Protein AF-A0A1B6FNC4-F1 (afdb_monomer)

Nearest PDB structures (foldseek):
  7z8v-assembly1_F  TM=6.342E-01  e=6.205E-02  Homo sapiens
  7b5r-assembly1_T  TM=6.428E-01  e=3.356E-01  Homo sapiens
  8bya-assembly1_E  TM=5.234E-01  e=3.557E-01  Homo sapiens
  6vcd-assembly1_B  TM=5.796E-01  e=6.747E-01  Homo sapiens
  6jkq-assembly1_A  TM=2.172E-01  e=4.881E+00  Trypanosoma cruzi

Foldseek 3Di:
DQEAAAADADDLVVVLVCLQPVQNHAYYAAHAHNQDAPVSLVVSCVRHLSQNHAEDHYQADQHHEVVSVVSNVVRHNNHQEDENNVRYNNYDPVNVVVVVVVCVVVVPNYHHYHPPPDD

Secondary structure (DSSP, 8-state):
--EEEE-S---HHHHHHHHHH-TT--EEEE-TTS---HHHHHHHHHH---TT--EEEES-EEEEEHHHHHHHHHH-TT--EEE-GGGEEES-HHHHHHHHHHHHHTT---B---TT---

Solvent-accessible surface area (backbone atoms only — not comparable to full-atom values): 6294 Å² total; per-residue (Å²): 103,45,67,48,79,41,78,54,81,51,60,51,67,59,52,48,47,50,58,36,66,40,67,59,27,26,36,40,38,38,24,66,55,40,81,63,32,45,69,53,51,52,59,26,39,77,72,27,45,37,60,46,22,31,36,44,36,40,61,27,27,74,52,32,26,60,71,52,54,53,51,43,67,73,45,18,79,43,49,38,33,51,29,31,58,91,41,17,61,39,42,54,72,68,60,53,51,55,47,52,49,50,34,62,76,66,68,49,77,58,46,54,65,57,88,81,66,83,126

Mean predicted aligned error: 3.48 Å

InterPro domains:
  IPR032675 Leucine-rich repeat domain superfamily [G3DSA:3.80.10.10] (1-117)

Sequence (119 aa):
LERLVCASDCSLNDLEFLMTHCKNIRFIQLGSSTGINNATMNRVLAQNPMKKLEELRILYSADIGMQTVHLMMNQCERLATLSELESWGGIRLDELNDFREYIRENNIKLDITPTLSLN

Radius of gyration: 13.46 Å; Cα contacts (8 Å, |Δi|>4): 208; chains: 1; bounding box: 38×38×30 Å

pLDDT: mean 93.32, std 9.62, range [33.94, 98.5]

Organism: NCBI:txid1464854

Structure (mmCIF, N/CA/C/O backbone):
data_AF-A0A1B6FNC4-F1
#
_entry.id   AF-A0A1B6FNC4-F1
#
loop_
_atom_site.group_PDB
_atom_site.id
_atom_site.type_symbol
_atom_site.label_atom_id
_atom_site.label_alt_id
_atom_site.label_comp_id
_atom_site.label_asym_id
_atom_site.label_entity_id
_atom_site.label_seq_id
_atom_site.pdbx_PDB_ins_code
_atom_site.Cartn_x
_atom_site.Cartn_y
_atom_site.Cartn_z
_atom_site.occupancy
_atom_site.B_iso_or_equiv
_atom_site.auth_seq_id
_atom_site.auth_comp_id
_atom_site.auth_asym_id
_atom_site.auth_atom_id
_atom_site.pdbx_PDB_model_num
ATOM 1 N N . LEU A 1 1 ? 8.577 -4.170 14.682 1.00 77.31 1 LEU A N 1
ATOM 2 C CA . LEU A 1 1 ? 8.647 -3.073 13.698 1.00 77.31 1 LEU A CA 1
ATOM 3 C C . LEU A 1 1 ? 7.229 -2.597 13.406 1.00 77.31 1 LEU A C 1
ATOM 5 O O . LEU A 1 1 ? 6.424 -3.424 12.994 1.00 77.31 1 LEU A O 1
ATOM 9 N N . GLU A 1 2 ? 6.914 -1.326 13.675 1.00 95.50 2 GLU A N 1
ATOM 10 C CA . GLU A 1 2 ? 5.612 -0.721 13.319 1.00 95.50 2 GLU A CA 1
ATOM 11 C C . GLU A 1 2 ? 5.692 0.170 12.073 1.00 95.50 2 GLU A C 1
ATOM 13 O O . GLU A 1 2 ? 4.691 0.385 11.398 1.00 95.50 2 GLU A O 1
ATOM 18 N N . ARG A 1 3 ? 6.881 0.679 11.744 1.00 97.44 3 ARG A N 1
ATOM 19 C CA . ARG A 1 3 ? 7.105 1.588 10.621 1.00 97.44 3 ARG A CA 1
ATOM 20 C C . ARG A 1 3 ? 8.272 1.087 9.782 1.00 97.44 3 ARG A C 1
ATOM 22 O O . ARG A 1 3 ? 9.330 0.800 10.333 1.00 97.44 3 ARG A O 1
ATOM 29 N N . LEU A 1 4 ? 8.067 0.998 8.474 1.00 95.62 4 LEU A N 1
ATOM 30 C CA . LEU A 1 4 ? 9.080 0.665 7.481 1.00 95.62 4 LEU A CA 1
ATOM 31 C C . LEU A 1 4 ? 9.211 1.838 6.517 1.00 95.62 4 LEU A C 1
ATOM 33 O O . LEU A 1 4 ? 8.232 2.239 5.895 1.00 95.62 4 LEU A O 1
ATOM 37 N N . VAL A 1 5 ? 10.416 2.386 6.410 1.00 94.75 5 VAL A N 1
ATOM 38 C CA . VAL A 1 5 ? 10.734 3.454 5.462 1.00 94.75 5 VAL A CA 1
ATOM 39 C C . VAL A 1 5 ? 11.935 3.005 4.650 1.00 94.75 5 VAL A C 1
ATOM 41 O O . VAL A 1 5 ? 12.971 2.662 5.215 1.00 94.75 5 VAL A O 1
ATOM 44 N N . CYS A 1 6 ? 11.786 3.003 3.333 1.00 91.50 6 CYS A N 1
ATOM 45 C CA . CYS A 1 6 ? 12.826 2.640 2.387 1.00 91.50 6 CYS A CA 1
ATOM 46 C C . CYS A 1 6 ? 12.846 3.690 1.273 1.00 91.50 6 CYS A C 1
ATOM 48 O O . CYS A 1 6 ? 12.026 3.644 0.363 1.00 91.50 6 CYS A O 1
ATOM 50 N N . ALA A 1 7 ? 13.729 4.685 1.392 1.00 82.44 7 ALA A N 1
ATOM 51 C CA . ALA A 1 7 ? 13.777 5.841 0.488 1.00 82.44 7 ALA A CA 1
ATOM 52 C C . ALA A 1 7 ? 14.778 5.692 -0.674 1.00 82.44 7 ALA A C 1
ATOM 54 O O . ALA A 1 7 ? 14.765 6.506 -1.592 1.00 82.44 7 ALA A O 1
ATOM 55 N N . SER A 1 8 ? 15.645 4.680 -0.632 1.00 80.56 8 SER A N 1
ATOM 56 C CA . SER A 1 8 ? 16.713 4.428 -1.606 1.00 80.56 8 SER A CA 1
ATOM 57 C C . SER A 1 8 ? 16.615 3.013 -2.171 1.00 80.56 8 SER A C 1
ATOM 59 O O . SER A 1 8 ? 15.765 2.231 -1.742 1.00 80.56 8 SER A O 1
ATOM 61 N N . ASP A 1 9 ? 17.528 2.670 -3.080 1.00 78.25 9 ASP A N 1
ATOM 62 C CA . ASP A 1 9 ? 17.706 1.299 -3.554 1.00 78.25 9 ASP A CA 1
ATOM 63 C C . ASP A 1 9 ? 17.833 0.339 -2.366 1.00 78.25 9 ASP A C 1
ATOM 65 O O . ASP A 1 9 ? 18.609 0.555 -1.428 1.00 78.25 9 ASP A O 1
ATOM 69 N N . CYS A 1 10 ? 17.031 -0.718 -2.402 1.00 81.56 10 CYS A N 1
ATOM 70 C CA . CYS A 1 10 ? 17.011 -1.775 -1.408 1.00 81.56 10 CYS A CA 1
ATOM 71 C C . CYS A 1 10 ? 16.837 -3.108 -2.123 1.00 81.56 10 CYS A C 1
ATOM 73 O O . CYS A 1 10 ? 16.198 -3.193 -3.172 1.00 81.56 10 CYS A O 1
ATOM 75 N N . SER A 1 11 ? 17.417 -4.156 -1.549 1.00 89.88 11 SER A N 1
ATOM 76 C CA . SER A 1 11 ? 17.178 -5.519 -2.002 1.00 89.88 11 SER A CA 1
ATOM 77 C C . SER A 1 11 ? 15.683 -5.828 -1.915 1.00 89.88 11 SER A C 1
ATOM 79 O O . SER A 1 11 ? 15.101 -5.811 -0.828 1.00 89.88 11 SER A O 1
ATOM 81 N N . LEU A 1 12 ? 15.071 -6.161 -3.055 1.00 91.81 12 LEU A N 1
ATOM 82 C CA . LEU A 1 12 ? 13.673 -6.597 -3.113 1.00 91.81 12 LEU A CA 1
ATOM 83 C C . LEU A 1 12 ? 13.413 -7.772 -2.159 1.00 91.81 12 LEU A C 1
ATOM 85 O O . LEU A 1 12 ? 12.364 -7.824 -1.527 1.00 91.81 12 LEU A O 1
ATOM 89 N N . ASN A 1 13 ? 14.387 -8.676 -2.009 1.00 93.81 13 ASN A N 1
ATOM 90 C CA . ASN A 1 13 ? 14.280 -9.827 -1.113 1.00 93.81 13 ASN A CA 1
ATOM 91 C C . ASN A 1 13 ? 14.210 -9.403 0.359 1.00 93.81 13 ASN A C 1
ATOM 93 O O . ASN A 1 13 ? 13.411 -9.954 1.113 1.00 93.81 13 ASN A O 1
ATOM 97 N N . ASP A 1 14 ? 15.013 -8.417 0.767 1.00 92.88 14 ASP A N 1
ATOM 98 C CA . ASP A 1 14 ? 15.005 -7.924 2.149 1.00 92.88 14 ASP A CA 1
ATOM 99 C C . ASP A 1 14 ? 13.698 -7.186 2.439 1.00 92.88 14 ASP A C 1
ATOM 101 O O . ASP A 1 14 ? 13.093 -7.355 3.501 1.00 92.88 14 ASP A O 1
ATOM 105 N N . LEU A 1 15 ? 13.222 -6.407 1.467 1.00 94.12 15 LEU A N 1
ATOM 106 C CA . LEU A 1 15 ? 11.957 -5.697 1.569 1.00 94.12 15 LEU A CA 1
ATOM 107 C C . LEU A 1 15 ? 10.768 -6.666 1.652 1.00 94.12 15 LEU A C 1
ATOM 109 O O . LEU A 1 15 ? 9.934 -6.541 2.552 1.00 94.12 15 LEU A O 1
ATOM 113 N N . GLU A 1 16 ? 10.720 -7.669 0.775 1.00 95.62 16 GLU A N 1
ATOM 114 C CA . GLU A 1 16 ? 9.708 -8.728 0.794 1.00 95.62 16 GLU A CA 1
ATOM 115 C C . GLU A 1 16 ? 9.755 -9.518 2.109 1.00 95.62 16 GLU A C 1
ATOM 117 O O . GLU A 1 16 ? 8.7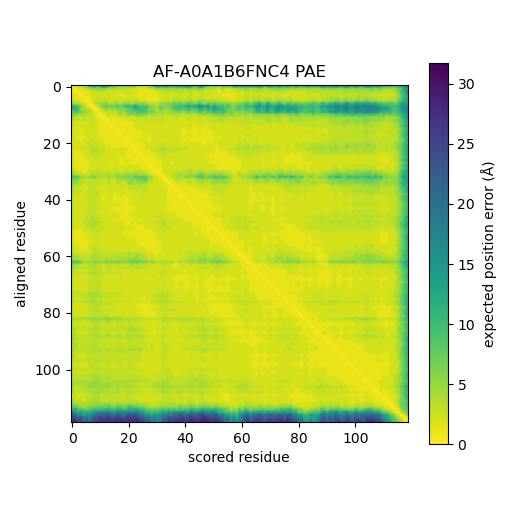06 -9.775 2.706 1.00 95.62 16 GLU A O 1
ATOM 122 N N . PHE A 1 17 ? 10.950 -9.836 2.616 1.00 95.94 17 PHE A N 1
ATOM 123 C CA . PHE A 1 17 ? 11.126 -10.490 3.912 1.00 95.94 17 PHE A CA 1
ATOM 124 C C . PHE A 1 17 ? 10.542 -9.641 5.050 1.00 95.94 17 PHE A C 1
ATOM 126 O O . PHE A 1 17 ? 9.715 -10.119 5.833 1.00 95.94 17 PHE A O 1
ATOM 133 N N . LEU A 1 18 ? 10.903 -8.357 5.128 1.00 95.81 18 LEU A N 1
ATOM 134 C CA . LEU A 1 18 ? 10.394 -7.455 6.163 1.00 95.81 18 LEU A CA 1
ATOM 135 C C . LEU A 1 18 ? 8.870 -7.333 6.098 1.00 95.81 18 LEU A C 1
ATOM 137 O O . LEU A 1 18 ? 8.202 -7.481 7.125 1.00 95.81 18 LEU A O 1
ATOM 141 N N . MET A 1 19 ? 8.315 -7.120 4.905 1.00 95.69 19 MET A N 1
ATOM 142 C CA . MET A 1 19 ? 6.873 -7.000 4.690 1.00 95.69 19 MET A CA 1
ATOM 143 C C . MET A 1 19 ? 6.128 -8.305 5.005 1.00 95.69 19 MET A C 1
ATOM 145 O O . MET A 1 19 ? 5.021 -8.264 5.540 1.00 95.69 19 MET A O 1
ATOM 149 N N . THR A 1 20 ? 6.740 -9.464 4.765 1.00 97.25 20 THR A N 1
ATOM 150 C CA . THR A 1 20 ? 6.156 -10.781 5.063 1.00 97.25 20 THR A CA 1
ATOM 151 C C . THR A 1 20 ? 6.174 -11.104 6.560 1.00 97.25 20 THR A C 1
ATOM 153 O O . THR A 1 20 ? 5.208 -11.662 7.095 1.00 97.25 20 THR A O 1
ATOM 156 N N . HIS A 1 21 ? 7.239 -10.746 7.279 1.00 96.62 21 HIS A N 1
ATOM 157 C CA . HIS A 1 21 ? 7.437 -11.185 8.665 1.00 96.62 21 HIS A CA 1
ATOM 158 C C . HIS A 1 21 ? 7.058 -10.136 9.724 1.00 96.62 21 HIS A C 1
ATOM 160 O O . HIS A 1 21 ? 6.701 -10.503 10.848 1.00 96.62 21 HIS A O 1
ATOM 166 N N . CYS A 1 22 ? 7.037 -8.841 9.398 1.00 96.06 22 CYS A N 1
ATOM 167 C CA . CYS A 1 22 ? 6.665 -7.787 10.347 1.00 96.06 22 CYS A CA 1
ATOM 168 C C . CYS A 1 22 ? 5.139 -7.658 10.503 1.00 96.06 22 CYS A C 1
ATOM 170 O O . CYS A 1 22 ? 4.511 -6.745 9.974 1.00 96.06 22 CYS A O 1
ATOM 172 N N . LYS A 1 23 ? 4.518 -8.544 11.291 1.00 95.44 23 LYS A N 1
ATOM 173 C CA . LYS A 1 23 ? 3.048 -8.586 11.483 1.00 95.44 23 LYS A CA 1
ATOM 174 C C . LYS A 1 23 ? 2.443 -7.371 12.203 1.00 95.44 23 LYS A C 1
ATOM 176 O O . LYS A 1 23 ? 1.232 -7.182 12.179 1.00 95.44 23 LYS A O 1
ATOM 181 N N . ASN A 1 24 ? 3.273 -6.564 12.866 1.00 97.12 24 ASN A N 1
ATOM 182 C CA . ASN A 1 24 ? 2.842 -5.361 13.584 1.00 97.12 24 ASN A CA 1
ATOM 183 C C . ASN A 1 24 ? 3.022 -4.072 12.774 1.00 97.12 24 ASN A C 1
ATOM 185 O O . ASN A 1 24 ? 2.939 -2.989 13.344 1.00 97.12 24 ASN A O 1
ATOM 189 N N . ILE A 1 25 ? 3.298 -4.182 11.475 1.00 97.62 25 ILE A N 1
ATOM 190 C CA . ILE A 1 25 ? 3.506 -3.021 10.622 1.00 97.62 25 ILE A CA 1
ATOM 191 C C . ILE A 1 25 ? 2.218 -2.204 10.483 1.00 97.62 25 ILE A C 1
ATOM 193 O O . ILE A 1 25 ? 1.135 -2.754 10.287 1.00 97.62 25 ILE A O 1
ATOM 197 N N . ARG A 1 26 ? 2.361 -0.890 10.637 1.00 98.44 26 ARG A N 1
ATOM 198 C CA . ARG A 1 26 ? 1.300 0.121 10.596 1.00 98.44 26 ARG A CA 1
ATOM 199 C C . ARG A 1 26 ? 1.553 1.151 9.503 1.00 98.44 26 ARG A C 1
ATOM 201 O O . ARG A 1 26 ? 0.608 1.634 8.900 1.00 98.44 26 ARG A O 1
ATOM 208 N N . PHE A 1 27 ? 2.819 1.440 9.209 1.00 98.31 27 PHE A N 1
ATOM 209 C CA . PHE A 1 27 ? 3.206 2.452 8.230 1.00 98.31 27 PHE A CA 1
ATOM 210 C C . PHE A 1 27 ? 4.281 1.900 7.300 1.00 98.31 27 PHE A C 1
ATOM 212 O O . PHE A 1 27 ? 5.320 1.428 7.774 1.00 98.31 27 PHE A O 1
ATOM 219 N N . ILE A 1 28 ? 4.050 1.985 5.993 1.00 96.81 28 ILE A N 1
ATOM 220 C CA . ILE A 1 28 ? 5.027 1.626 4.966 1.00 96.81 28 ILE A CA 1
ATOM 221 C C . ILE A 1 28 ? 5.214 2.819 4.035 1.00 96.81 28 ILE A C 1
ATOM 223 O O . ILE A 1 28 ? 4.251 3.302 3.448 1.00 96.81 28 ILE A O 1
ATOM 227 N N . GLN A 1 29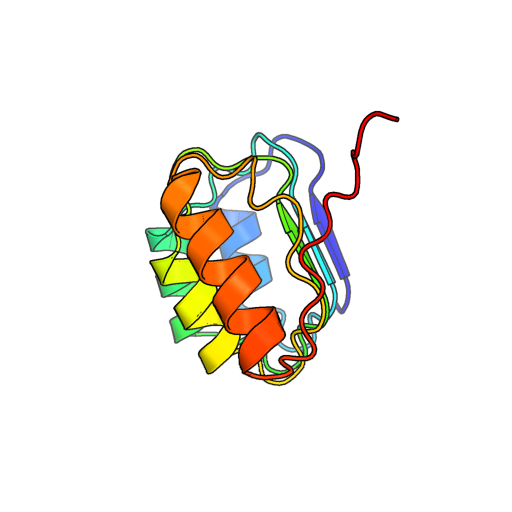 ? 6.459 3.259 3.875 1.00 95.69 29 GLN A N 1
ATOM 228 C CA . GLN A 1 29 ? 6.842 4.261 2.890 1.00 95.69 29 GLN A CA 1
ATOM 229 C C . GLN A 1 29 ? 7.989 3.737 2.029 1.00 95.69 29 GLN A C 1
ATOM 231 O O . GLN A 1 29 ? 9.078 3.464 2.538 1.00 95.69 29 GLN A O 1
ATOM 236 N N . LEU A 1 30 ? 7.743 3.630 0.729 1.00 94.06 30 LEU A N 1
ATOM 237 C CA . LEU A 1 30 ? 8.685 3.139 -0.269 1.00 94.06 30 LEU A CA 1
ATOM 238 C C . LEU A 1 30 ? 9.004 4.236 -1.288 1.00 94.06 30 LEU A C 1
ATOM 240 O O . LEU A 1 30 ? 8.114 4.956 -1.741 1.00 94.06 30 LEU A O 1
ATOM 244 N N . GLY A 1 31 ? 10.280 4.355 -1.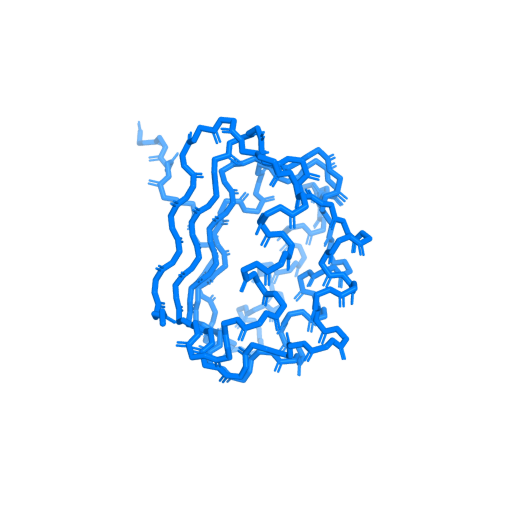642 1.00 92.50 31 GLY A N 1
ATOM 245 C CA . GLY A 1 31 ? 10.762 5.208 -2.719 1.00 92.50 31 GLY A CA 1
ATOM 246 C C . GLY A 1 31 ? 10.540 4.596 -4.102 1.00 92.50 31 GLY A C 1
ATOM 247 O O . GLY A 1 31 ? 9.944 3.528 -4.248 1.00 92.50 31 GLY A O 1
ATOM 248 N N . SER A 1 32 ? 11.067 5.270 -5.122 1.00 89.69 32 SER A N 1
ATOM 249 C CA . SER A 1 32 ? 10.829 4.935 -6.532 1.00 89.69 32 SER A CA 1
ATOM 250 C C . SER A 1 32 ? 11.586 3.706 -7.051 1.00 89.69 32 SER A C 1
ATOM 252 O O . SER A 1 32 ? 11.246 3.187 -8.109 1.00 89.69 32 SER A O 1
ATOM 254 N N . SER A 1 33 ? 12.594 3.224 -6.320 1.00 85.12 33 SER A N 1
ATOM 255 C CA . SER A 1 33 ? 13.521 2.176 -6.784 1.00 85.12 33 SER A CA 1
ATOM 256 C C . SER A 1 33 ? 13.454 0.888 -5.958 1.00 85.12 33 SER A C 1
ATOM 258 O O . SER A 1 33 ? 14.441 0.173 -5.812 1.00 85.12 33 SER A O 1
ATOM 260 N N . THR A 1 34 ? 12.295 0.575 -5.374 1.00 88.62 34 THR A N 1
ATOM 261 C CA . THR A 1 34 ? 12.158 -0.609 -4.502 1.00 88.62 34 THR A CA 1
ATOM 262 C C . THR A 1 34 ? 11.938 -1.925 -5.250 1.00 88.62 34 THR A C 1
ATOM 264 O O . THR A 1 34 ? 12.091 -2.992 -4.662 1.00 88.62 34 THR A O 1
ATOM 267 N N . GLY A 1 35 ? 11.559 -1.873 -6.531 1.00 89.31 35 GLY A N 1
ATOM 268 C CA . GLY A 1 35 ? 11.262 -3.063 -7.339 1.00 89.31 35 GLY A CA 1
ATOM 269 C C . GLY A 1 35 ? 9.989 -3.817 -6.928 1.00 89.31 35 GLY A C 1
ATOM 270 O O . GLY A 1 35 ? 9.764 -4.930 -7.402 1.00 89.31 35 GLY A O 1
ATOM 271 N N . ILE A 1 36 ? 9.159 -3.244 -6.045 1.00 91.69 36 ILE A N 1
ATOM 272 C CA . ILE A 1 36 ? 7.885 -3.852 -5.647 1.00 91.69 36 ILE A CA 1
ATOM 273 C C . ILE A 1 36 ? 6.890 -3.790 -6.803 1.00 91.69 36 ILE A C 1
ATOM 275 O O . ILE A 1 36 ? 6.662 -2.733 -7.396 1.00 91.69 36 ILE A O 1
ATOM 279 N N . ASN A 1 37 ? 6.261 -4.939 -7.043 1.00 93.25 37 ASN A N 1
ATOM 280 C CA . ASN A 1 37 ? 5.255 -5.154 -8.066 1.00 93.25 37 ASN A CA 1
ATOM 281 C C . ASN A 1 37 ? 4.035 -5.914 -7.539 1.00 93.25 37 ASN A C 1
ATOM 283 O O . ASN A 1 37 ? 4.023 -6.385 -6.397 1.00 93.25 37 ASN A O 1
ATOM 287 N N . ASN A 1 38 ? 3.016 -6.090 -8.389 1.00 95.00 38 ASN A N 1
ATOM 288 C CA . ASN A 1 38 ? 1.820 -6.875 -8.051 1.00 95.00 38 ASN A CA 1
ATOM 289 C C . ASN A 1 38 ? 2.166 -8.291 -7.566 1.00 95.00 38 ASN A C 1
ATOM 291 O O . ASN A 1 38 ? 1.547 -8.789 -6.629 1.00 95.00 38 ASN A O 1
ATOM 295 N N . ALA A 1 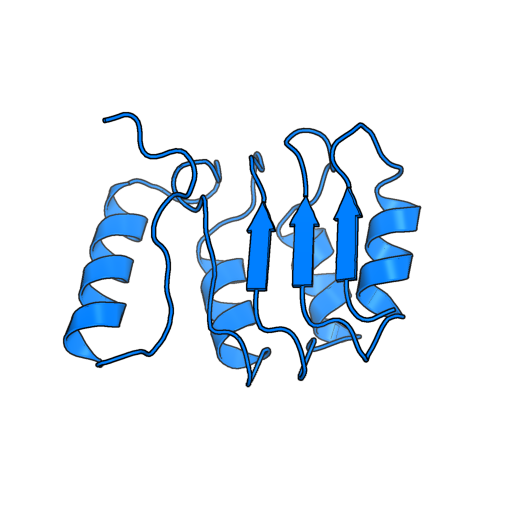39 ? 3.150 -8.955 -8.184 1.00 95.38 39 ALA A N 1
ATOM 296 C CA . ALA A 1 39 ? 3.518 -10.318 -7.807 1.00 95.38 39 ALA A CA 1
ATOM 297 C C . ALA A 1 39 ? 4.108 -10.367 -6.390 1.00 95.38 39 ALA A C 1
ATOM 299 O O . ALA A 1 39 ? 3.747 -11.248 -5.610 1.00 95.38 39 ALA A O 1
ATOM 300 N N . THR A 1 40 ? 4.966 -9.410 -6.036 1.00 95.31 40 THR A N 1
ATOM 301 C CA . THR A 1 40 ? 5.517 -9.278 -4.686 1.00 95.31 40 THR A CA 1
ATOM 302 C C . THR A 1 40 ? 4.426 -8.942 -3.678 1.00 95.31 40 THR A C 1
ATOM 304 O O . THR A 1 40 ? 4.324 -9.620 -2.659 1.00 95.31 40 THR A O 1
ATOM 307 N N . MET A 1 41 ? 3.546 -7.982 -3.980 1.00 96.31 41 MET A N 1
ATOM 308 C CA . MET A 1 41 ? 2.423 -7.643 -3.098 1.00 96.31 41 MET A CA 1
ATOM 309 C C . MET A 1 41 ? 1.495 -8.839 -2.868 1.00 96.31 41 MET A C 1
ATOM 311 O O . MET A 1 41 ? 1.139 -9.109 -1.725 1.00 96.31 41 MET A O 1
ATOM 315 N N . ASN A 1 42 ? 1.183 -9.621 -3.906 1.00 96.56 42 ASN A N 1
ATOM 316 C CA . ASN A 1 42 ? 0.385 -10.844 -3.781 1.00 96.56 42 ASN A CA 1
ATOM 317 C C . ASN A 1 42 ? 1.047 -11.882 -2.861 1.00 96.56 42 ASN A C 1
ATOM 319 O O . ASN A 1 42 ? 0.383 -12.429 -1.980 1.00 96.56 42 ASN A O 1
ATOM 323 N N . ARG A 1 43 ? 2.352 -12.149 -3.031 1.00 97.06 43 ARG A N 1
ATOM 324 C CA . ARG A 1 43 ? 3.094 -13.097 -2.174 1.00 97.06 43 ARG A CA 1
ATOM 325 C C . ARG A 1 43 ? 3.149 -12.636 -0.721 1.00 97.06 43 ARG A C 1
ATOM 327 O O . ARG A 1 43 ? 2.939 -13.445 0.185 1.00 97.06 43 ARG A O 1
ATOM 334 N N . VAL A 1 44 ? 3.410 -11.347 -0.509 1.00 97.12 44 VAL A N 1
ATOM 335 C CA . VAL A 1 44 ? 3.453 -10.729 0.817 1.00 97.12 44 VAL A CA 1
ATOM 336 C C . VAL A 1 44 ? 2.089 -10.834 1.489 1.00 97.12 44 VAL A C 1
ATOM 338 O O . VAL A 1 44 ? 2.001 -11.356 2.596 1.00 97.12 44 VAL A O 1
ATOM 341 N N . LEU A 1 45 ? 1.026 -10.383 0.823 1.00 96.81 45 LEU A N 1
ATOM 342 C CA . LEU A 1 45 ? -0.324 -10.306 1.381 1.00 96.81 45 LEU A CA 1
ATOM 343 C C . LEU A 1 45 ? -0.931 -11.692 1.655 1.00 96.81 45 LEU A C 1
ATOM 345 O O . LEU A 1 45 ? -1.606 -11.881 2.667 1.00 96.81 45 LEU A O 1
ATOM 349 N N . ALA A 1 46 ? -0.582 -12.702 0.850 1.00 96.75 46 ALA A N 1
ATOM 350 C CA . ALA A 1 46 ? -0.949 -14.0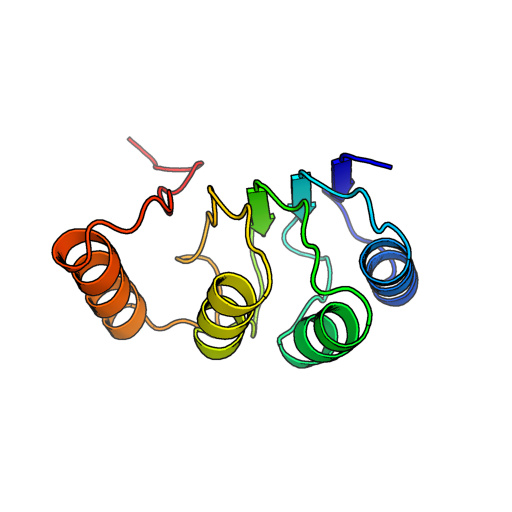95 1.113 1.00 96.75 46 ALA A CA 1
ATOM 351 C C . ALA A 1 46 ? -0.388 -14.636 2.445 1.00 96.75 46 ALA A C 1
ATOM 353 O O . ALA A 1 46 ? -1.004 -15.495 3.072 1.00 96.75 46 ALA A O 1
ATOM 354 N N . GLN A 1 47 ? 0.768 -14.138 2.894 1.00 97.69 47 GLN A N 1
ATOM 355 C CA . GLN A 1 47 ? 1.425 -14.580 4.131 1.00 97.69 47 GLN A CA 1
ATOM 356 C C . GLN A 1 47 ? 1.241 -13.599 5.294 1.00 97.69 47 GLN A C 1
ATOM 358 O O . GLN A 1 47 ? 1.257 -13.976 6.470 1.00 97.69 47 GLN A O 1
ATOM 363 N N . ASN A 1 48 ? 1.109 -12.314 4.993 1.00 97.25 48 ASN A N 1
ATOM 364 C CA . ASN A 1 48 ? 0.886 -11.230 5.928 1.00 97.25 48 ASN A CA 1
ATOM 365 C C . ASN A 1 48 ? -0.216 -10.329 5.371 1.00 97.25 48 ASN A C 1
ATOM 367 O O . ASN A 1 48 ? 0.099 -9.391 4.648 1.00 97.25 48 ASN A O 1
ATOM 371 N N . PRO A 1 49 ? -1.481 -10.518 5.780 1.00 96.44 49 PRO A N 1
ATOM 372 C CA . PRO A 1 49 ? -2.584 -9.653 5.357 1.00 96.44 49 PRO A CA 1
ATOM 373 C C . PRO A 1 49 ? -2.465 -8.218 5.895 1.00 96.44 49 PRO A C 1
ATOM 375 O O . PRO A 1 49 ? -3.380 -7.423 5.728 1.00 96.44 49 PRO A O 1
ATOM 378 N N . MET A 1 50 ? -1.394 -7.925 6.650 1.00 96.75 50 MET A N 1
ATOM 379 C CA . MET A 1 50 ? -1.078 -6.627 7.233 1.00 96.75 50 MET A CA 1
ATOM 380 C C . MET A 1 50 ? -2.268 -6.001 7.971 1.00 96.75 50 MET A C 1
ATOM 382 O O . MET A 1 50 ? -2.590 -4.831 7.804 1.00 96.75 50 MET A O 1
ATOM 386 N N . LYS A 1 51 ? -2.903 -6.779 8.858 1.00 97.38 51 LYS A N 1
ATOM 387 C CA . LYS A 1 51 ? -4.112 -6.393 9.615 1.00 97.38 51 LYS A CA 1
ATOM 388 C C . LYS A 1 51 ? -3.984 -5.106 10.438 1.00 97.38 51 LYS A C 1
ATOM 390 O O . LYS A 1 51 ? -4.991 -4.563 10.881 1.00 97.38 51 LYS A O 1
ATOM 395 N N . LYS A 1 52 ? -2.758 -4.641 10.686 1.00 98.19 52 LYS A N 1
ATOM 396 C CA . LYS A 1 52 ? -2.474 -3.405 11.420 1.00 98.19 52 LYS A CA 1
ATOM 397 C C . LYS A 1 52 ? -2.035 -2.242 10.531 1.00 98.19 52 LYS A C 1
ATOM 399 O O . LYS A 1 52 ? -1.814 -1.167 11.073 1.00 98.19 52 LYS A O 1
ATOM 404 N N . LEU A 1 53 ? -1.908 -2.441 9.219 1.00 98.50 53 LEU A N 1
ATOM 405 C CA . LEU A 1 53 ? -1.473 -1.401 8.295 1.00 98.50 53 LEU A CA 1
ATOM 406 C C . LEU A 1 53 ? -2.511 -0.288 8.239 1.00 98.50 53 LEU A C 1
ATOM 408 O O . LEU A 1 53 ? -3.673 -0.544 7.947 1.00 98.50 53 LEU A O 1
ATOM 412 N N . GLU A 1 54 ? -2.057 0.921 8.531 1.00 98.50 54 GLU A N 1
ATOM 413 C CA . GLU A 1 54 ? -2.833 2.157 8.530 1.00 98.50 54 GLU A CA 1
ATOM 414 C C . GLU A 1 54 ? -2.493 2.992 7.290 1.00 98.50 54 GLU A C 1
ATOM 416 O O . GLU A 1 54 ? -3.394 3.533 6.656 1.00 98.50 54 GLU A O 1
ATOM 421 N N . GLU A 1 55 ? -1.218 3.030 6.892 1.00 98.25 55 GLU A N 1
ATOM 422 C CA . GLU A 1 55 ? -0.739 3.814 5.749 1.00 98.25 55 GLU A CA 1
ATOM 423 C C . GLU A 1 55 ? 0.223 3.007 4.871 1.00 98.25 55 GLU A C 1
ATOM 425 O O . GLU A 1 55 ? 1.210 2.442 5.361 1.00 98.25 55 GLU A O 1
ATOM 430 N N . LEU A 1 56 ? -0.028 3.031 3.560 1.00 97.12 56 LEU A N 1
ATOM 431 C CA . LEU A 1 56 ? 0.950 2.680 2.536 1.00 97.12 56 LEU A CA 1
ATOM 432 C C . LEU A 1 56 ? 1.180 3.873 1.607 1.00 97.12 56 LEU A C 1
ATOM 434 O O . LEU A 1 56 ? 0.247 4.392 0.998 1.00 97.12 56 LEU A O 1
ATOM 438 N N . ARG A 1 57 ? 2.451 4.234 1.446 1.00 95.25 57 ARG A N 1
ATOM 439 C CA . ARG A 1 57 ? 2.928 5.206 0.466 1.00 95.25 57 ARG A CA 1
ATOM 440 C C . ARG A 1 57 ? 4.010 4.576 -0.393 1.00 95.25 57 ARG A C 1
ATOM 442 O O . ARG A 1 57 ? 5.028 4.127 0.131 1.00 95.25 57 ARG A O 1
ATOM 449 N N . ILE A 1 58 ? 3.815 4.572 -1.705 1.00 94.00 58 ILE A N 1
ATOM 450 C CA . ILE A 1 58 ? 4.827 4.129 -2.668 1.00 94.00 58 ILE A CA 1
ATOM 451 C C . ILE A 1 58 ? 5.005 5.258 -3.671 1.00 94.00 58 ILE A C 1
ATOM 453 O O . ILE A 1 58 ? 4.115 5.481 -4.482 1.00 94.00 58 ILE A O 1
ATOM 457 N N . LEU A 1 59 ? 6.136 5.967 -3.603 1.00 93.06 59 LEU A N 1
ATOM 458 C CA . LEU A 1 59 ? 6.375 7.161 -4.425 1.00 93.06 59 LEU A CA 1
ATOM 459 C C . LEU A 1 59 ? 6.299 6.869 -5.926 1.00 93.06 59 LEU A C 1
ATOM 461 O O . LEU A 1 59 ? 5.867 7.722 -6.689 1.00 93.06 59 LEU A O 1
ATOM 465 N N . TYR A 1 60 ? 6.741 5.685 -6.348 1.00 91.62 60 TYR A N 1
ATOM 466 C CA . TYR A 1 60 ? 6.595 5.209 -7.716 1.00 91.62 60 TYR A CA 1
ATOM 467 C C . TYR A 1 60 ? 6.698 3.685 -7.754 1.00 91.62 60 TYR A C 1
ATOM 469 O O . TYR A 1 60 ? 7.522 3.088 -7.057 1.00 91.62 60 TYR A O 1
ATOM 477 N N . SER A 1 61 ? 5.887 3.063 -8.602 1.00 92.00 61 SER A N 1
ATOM 478 C CA . SER A 1 61 ? 6.039 1.666 -9.005 1.00 92.00 61 SER A CA 1
ATOM 479 C C . SER A 1 61 ? 5.700 1.551 -10.483 1.00 92.00 61 SER A C 1
ATOM 481 O O . SER A 1 61 ? 4.773 2.200 -10.957 1.00 92.00 61 SER A O 1
ATOM 483 N N . ALA A 1 62 ? 6.439 0.724 -11.218 1.00 90.31 62 ALA A N 1
ATOM 484 C CA . ALA A 1 62 ? 6.229 0.567 -12.652 1.00 90.31 62 ALA A CA 1
ATOM 485 C C . ALA A 1 62 ? 4.966 -0.241 -12.991 1.00 90.31 62 ALA A C 1
ATOM 487 O O . ALA A 1 62 ? 4.389 -0.046 -14.056 1.00 90.31 62 ALA A O 1
ATOM 488 N N . ASP A 1 63 ? 4.547 -1.157 -12.118 1.00 92.69 63 ASP A N 1
ATOM 489 C CA . ASP A 1 63 ? 3.586 -2.200 -12.479 1.00 92.69 63 ASP A CA 1
ATOM 490 C C . ASP A 1 63 ? 2.555 -2.523 -11.392 1.00 92.69 63 ASP A C 1
ATOM 492 O O . ASP A 1 63 ? 1.678 -3.347 -11.647 1.00 92.69 63 ASP A O 1
ATOM 496 N N . ILE A 1 64 ? 2.579 -1.889 -10.212 1.00 95.44 64 ILE A N 1
ATOM 497 C CA . ILE A 1 64 ? 1.462 -2.019 -9.266 1.00 95.44 64 ILE A CA 1
ATOM 498 C C . ILE A 1 64 ? 0.205 -1.390 -9.882 1.00 95.44 64 ILE A C 1
ATOM 500 O O . ILE A 1 64 ? 0.238 -0.259 -10.358 1.00 95.44 64 ILE A O 1
ATOM 504 N N . GLY A 1 65 ? -0.899 -2.140 -9.876 1.00 96.50 65 GLY A N 1
ATOM 505 C CA . GLY A 1 65 ? -2.177 -1.724 -10.460 1.00 96.50 65 GLY A CA 1
ATOM 506 C C . GLY A 1 65 ? -3.366 -1.859 -9.511 1.00 96.50 65 GLY A C 1
ATOM 507 O O . GLY A 1 65 ? -3.224 -2.292 -8.363 1.00 96.50 65 GLY A O 1
ATOM 508 N N . MET A 1 66 ? -4.565 -1.560 -10.020 1.00 97.38 66 MET A N 1
ATOM 509 C CA . MET A 1 66 ? -5.811 -1.546 -9.231 1.00 97.38 66 MET A CA 1
ATOM 510 C C . MET A 1 66 ? -6.148 -2.882 -8.569 1.00 97.38 66 MET A C 1
ATOM 512 O O . MET A 1 66 ? -6.730 -2.916 -7.489 1.00 97.38 66 MET A O 1
ATOM 516 N N . GLN A 1 67 ? -5.710 -4.001 -9.147 1.00 96.38 67 GLN A N 1
ATOM 517 C CA . GLN A 1 67 ? -5.841 -5.315 -8.513 1.00 96.38 67 GLN A CA 1
ATOM 518 C C . GLN A 1 67 ? -5.178 -5.376 -7.126 1.00 96.38 67 GLN A C 1
ATOM 520 O O . GLN A 1 67 ? -5.746 -5.949 -6.197 1.00 96.38 67 GLN A O 1
ATOM 525 N N . THR A 1 68 ? -4.017 -4.736 -6.959 1.00 97.25 68 THR A N 1
ATOM 526 C CA . THR A 1 68 ? -3.328 -4.661 -5.666 1.00 97.25 68 THR A CA 1
ATOM 527 C C . THR A 1 68 ? -4.061 -3.718 -4.720 1.00 97.25 68 THR A C 1
ATOM 529 O O . THR A 1 68 ? -4.215 -4.048 -3.547 1.00 97.25 68 THR A O 1
ATOM 532 N N . VAL A 1 69 ? -4.579 -2.591 -5.223 1.00 97.81 69 VAL A N 1
ATOM 533 C CA . VAL A 1 69 ? -5.412 -1.659 -4.441 1.00 97.81 69 VAL A CA 1
ATOM 534 C C . VAL A 1 69 ? -6.618 -2.389 -3.843 1.00 97.81 69 VAL A C 1
ATOM 536 O O . VAL A 1 69 ? -6.809 -2.382 -2.627 1.00 97.81 69 VAL A O 1
ATOM 539 N N . HIS A 1 70 ? -7.389 -3.097 -4.671 1.00 97.25 70 HIS A N 1
ATOM 540 C CA . HIS A 1 70 ? -8.554 -3.856 -4.216 1.00 97.25 70 HIS A CA 1
ATOM 541 C C . HIS A 1 70 ? -8.181 -4.979 -3.245 1.00 97.25 70 HIS A C 1
ATOM 543 O O . HIS A 1 70 ? -8.866 -5.178 -2.239 1.00 97.25 70 HIS A O 1
ATOM 549 N N . LEU A 1 71 ? -7.076 -5.689 -3.500 1.00 97.00 71 LEU A N 1
ATOM 550 C CA . LEU A 1 71 ? -6.580 -6.716 -2.589 1.00 97.00 71 LEU A CA 1
ATOM 551 C C . LEU A 1 71 ? -6.244 -6.130 -1.212 1.00 97.00 71 LEU A C 1
ATOM 553 O O . LEU A 1 71 ? -6.638 -6.696 -0.192 1.00 97.00 71 LEU 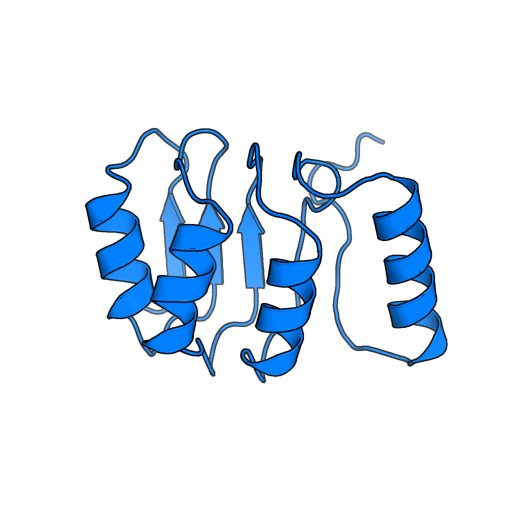A O 1
ATOM 557 N N . MET A 1 72 ? -5.563 -4.984 -1.175 1.00 97.25 72 MET A N 1
ATOM 558 C CA . MET A 1 72 ? -5.223 -4.295 0.065 1.00 97.25 72 MET A CA 1
ATOM 559 C C . MET A 1 72 ? -6.460 -3.822 0.820 1.00 97.25 72 MET A C 1
ATOM 561 O O . MET A 1 72 ? -6.550 -4.067 2.018 1.00 97.25 72 MET A O 1
ATOM 565 N N . MET A 1 73 ? -7.434 -3.212 0.144 1.00 96.75 73 MET A N 1
ATOM 566 C CA . MET A 1 73 ? -8.689 -2.799 0.786 1.00 96.75 73 MET A CA 1
ATOM 567 C C . MET A 1 73 ? -9.444 -3.979 1.407 1.00 96.75 73 MET A C 1
ATOM 569 O O . MET A 1 73 ? -10.063 -3.834 2.456 1.00 96.75 73 MET A O 1
ATOM 573 N N . ASN A 1 74 ? -9.384 -5.152 0.772 1.00 96.44 74 ASN A N 1
ATOM 574 C CA . ASN A 1 74 ? -10.042 -6.354 1.272 1.00 96.44 74 ASN A CA 1
ATOM 575 C C . ASN A 1 74 ? -9.286 -7.010 2.443 1.00 96.44 74 ASN A C 1
ATOM 577 O O . ASN A 1 74 ? -9.898 -7.606 3.328 1.00 96.44 74 ASN A O 1
ATOM 581 N N . GLN A 1 75 ? -7.952 -6.948 2.455 1.00 96.06 75 GLN A N 1
ATOM 582 C CA . GLN A 1 75 ? -7.141 -7.670 3.441 1.00 96.06 75 GLN A CA 1
ATOM 583 C C . GLN A 1 75 ? -6.691 -6.817 4.636 1.00 96.06 75 GLN A C 1
ATOM 585 O O . GLN A 1 75 ? -6.689 -7.325 5.767 1.00 96.06 75 GLN A O 1
ATOM 590 N N . CYS A 1 76 ? -6.352 -5.547 4.405 1.00 97.44 76 CYS A N 1
AT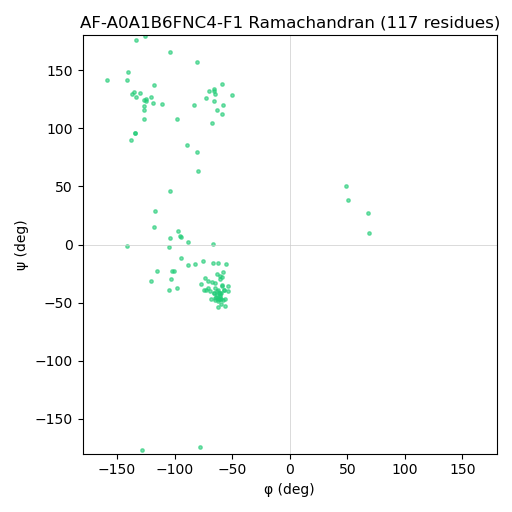OM 591 C CA . CYS A 1 76 ? -5.808 -4.611 5.387 1.00 97.44 76 CYS A CA 1
ATOM 592 C C . CYS A 1 76 ? -6.937 -3.859 6.113 1.00 97.44 76 CYS A C 1
ATOM 594 O O . CYS A 1 76 ? -7.299 -2.745 5.755 1.00 97.44 76 CYS A O 1
ATOM 596 N N . GLU A 1 77 ? -7.471 -4.454 7.179 1.00 96.00 77 GLU A N 1
ATOM 597 C CA . GLU A 1 77 ? -8.650 -3.947 7.915 1.00 96.00 77 GLU A CA 1
ATOM 598 C C . GLU A 1 77 ? -8.513 -2.529 8.492 1.00 96.00 77 GLU A C 1
ATOM 600 O O . GLU A 1 77 ? -9.518 -1.879 8.771 1.00 96.00 77 GLU A O 1
ATOM 605 N N . ARG A 1 78 ? -7.283 -2.062 8.724 1.00 98.06 78 ARG A N 1
ATOM 606 C CA . ARG A 1 78 ? -7.007 -0.740 9.303 1.00 98.06 78 ARG A CA 1
ATOM 607 C C . ARG A 1 78 ? -6.529 0.283 8.283 1.00 98.06 78 ARG A C 1
ATOM 609 O O . ARG A 1 78 ? -6.167 1.384 8.690 1.00 98.06 78 ARG A O 1
ATOM 616 N N . LEU A 1 79 ? -6.520 -0.070 6.997 1.00 98.31 79 LEU A N 1
ATOM 617 C CA . LEU A 1 79 ? -5.993 0.794 5.954 1.00 98.31 79 LEU A CA 1
ATOM 618 C C . LEU A 1 79 ? -6.825 2.075 5.883 1.00 98.31 79 LEU A C 1
ATOM 620 O O . LEU A 1 79 ? -8.012 2.039 5.569 1.00 98.31 79 LEU A O 1
ATOM 624 N N . ALA A 1 80 ? -6.178 3.192 6.190 1.00 98.00 80 ALA A N 1
ATOM 625 C CA . ALA A 1 80 ? -6.774 4.518 6.210 1.00 98.00 80 ALA A CA 1
ATOM 626 C C . ALA A 1 80 ? -6.152 5.433 5.151 1.00 98.00 80 ALA A C 1
ATOM 628 O O . ALA A 1 80 ? -6.805 6.379 4.720 1.00 98.00 80 ALA A O 1
ATOM 629 N N . THR A 1 81 ? -4.928 5.139 4.700 1.00 98.12 81 THR A N 1
ATOM 630 C CA . THR A 1 81 ? -4.226 5.939 3.692 1.00 98.12 81 THR A CA 1
ATOM 631 C C . THR A 1 81 ? -3.530 5.056 2.660 1.00 98.12 81 THR A C 1
ATOM 633 O O . THR A 1 81 ? -2.768 4.149 3.008 1.00 98.12 81 THR A O 1
ATOM 636 N N . LEU A 1 82 ? -3.771 5.358 1.384 1.00 96.94 82 LEU A N 1
ATOM 637 C CA . LEU A 1 82 ? -3.123 4.745 0.230 1.00 96.94 82 LEU A CA 1
ATOM 638 C C . LEU A 1 82 ? -2.786 5.836 -0.794 1.00 96.94 82 LEU A C 1
ATOM 640 O O . LEU A 1 82 ? -3.611 6.176 -1.635 1.00 96.94 82 LEU A O 1
ATOM 644 N N . SER A 1 83 ? -1.595 6.420 -0.687 1.00 93.88 83 SER A N 1
ATOM 645 C CA . SER A 1 83 ? -1.222 7.625 -1.438 1.00 93.88 83 SER A CA 1
ATOM 646 C C . SER A 1 83 ? -0.293 7.352 -2.623 1.00 93.88 83 SER A C 1
ATOM 648 O O . SER A 1 83 ? 0.330 6.291 -2.715 1.00 93.88 83 SER A O 1
ATOM 650 N N . GLU A 1 84 ? -0.181 8.359 -3.500 1.00 94.81 84 GLU A N 1
ATOM 651 C CA . GLU A 1 84 ? 0.659 8.369 -4.712 1.00 94.81 84 GLU A CA 1
ATOM 652 C C . GLU A 1 84 ? 0.201 7.392 -5.809 1.00 94.81 84 GLU A C 1
ATOM 654 O O . GLU A 1 84 ? 1.012 6.931 -6.615 1.00 94.81 84 GLU A O 1
ATOM 659 N N . LEU A 1 85 ? -1.097 7.076 -5.863 1.00 96.12 85 LEU A N 1
ATOM 660 C CA . LEU A 1 85 ? -1.672 6.157 -6.855 1.00 96.12 85 LEU A CA 1
ATOM 661 C C . LEU A 1 85 ? -1.474 6.640 -8.304 1.00 96.12 85 LEU A C 1
ATOM 663 O O . LEU A 1 85 ? -1.390 5.829 -9.219 1.00 96.12 85 LEU A O 1
ATOM 667 N N . GLU A 1 86 ? -1.358 7.950 -8.515 1.00 94.50 86 GLU A N 1
ATOM 668 C CA . GLU A 1 86 ? -1.055 8.598 -9.798 1.00 94.50 86 GLU A CA 1
ATOM 669 C C . GLU A 1 86 ? 0.330 8.217 -10.333 1.00 94.50 86 GLU A C 1
ATOM 671 O O . GLU A 1 86 ? 0.575 8.277 -11.537 1.00 94.50 86 GLU A O 1
ATOM 676 N N . SER A 1 87 ? 1.237 7.833 -9.435 1.00 93.50 87 SER A N 1
ATOM 677 C CA . SER A 1 87 ? 2.616 7.461 -9.746 1.00 93.50 87 SER A CA 1
ATOM 678 C C . SER A 1 87 ? 2.788 5.948 -9.917 1.00 93.50 87 SER A C 1
ATOM 680 O O . SER A 1 87 ? 3.915 5.457 -10.010 1.00 93.50 87 SER A O 1
ATOM 682 N N . TRP A 1 88 ? 1.695 5.179 -9.926 1.00 95.25 88 TRP A N 1
ATOM 683 C CA . TRP A 1 88 ? 1.724 3.729 -10.098 1.00 95.25 88 TRP A CA 1
ATOM 684 C C . TRP A 1 88 ? 1.437 3.391 -11.561 1.00 95.25 88 TRP A C 1
ATOM 686 O O . TRP A 1 88 ? 0.312 3.514 -12.034 1.00 95.25 88 TRP A O 1
ATOM 696 N N . GLY A 1 89 ? 2.458 2.942 -12.290 1.00 94.62 89 GLY A N 1
ATOM 697 C CA . GLY A 1 89 ? 2.393 2.702 -13.735 1.00 94.62 89 GLY A CA 1
ATOM 698 C C . GLY A 1 89 ? 1.388 1.629 -14.170 1.00 94.62 89 GLY A C 1
ATOM 699 O O . GLY A 1 89 ? 1.022 1.584 -15.342 1.00 94.62 89 GLY A O 1
ATOM 700 N N . GLY A 1 90 ? 0.908 0.793 -13.244 1.00 96.19 90 GLY A N 1
ATOM 701 C CA . GLY A 1 90 ? -0.162 -0.173 -13.490 1.00 96.19 90 GLY A CA 1
ATOM 702 C C . GLY A 1 90 ? -1.580 0.365 -13.260 1.00 96.19 90 GLY A C 1
ATOM 703 O O . 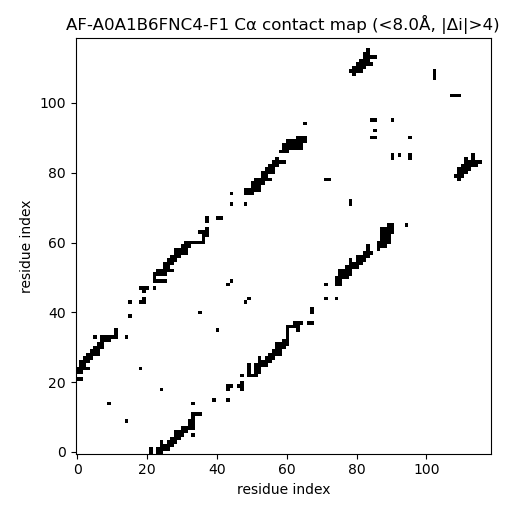GLY A 1 90 ? -2.524 -0.416 -13.377 1.00 96.19 90 GLY A O 1
ATOM 704 N N . ILE A 1 91 ? -1.747 1.644 -12.903 1.00 97.44 91 ILE A N 1
ATOM 705 C CA . ILE A 1 91 ? -3.046 2.310 -12.735 1.00 97.44 91 ILE A CA 1
ATOM 706 C C . ILE A 1 91 ? -3.220 3.332 -13.856 1.00 97.44 91 ILE A C 1
ATOM 708 O O . ILE A 1 91 ? -2.435 4.272 -13.989 1.00 97.44 91 ILE A O 1
ATOM 712 N N . ARG A 1 92 ? -4.270 3.180 -14.666 1.00 96.94 92 ARG A N 1
ATOM 713 C CA . ARG A 1 92 ? -4.626 4.205 -15.653 1.00 96.94 92 ARG A CA 1
ATOM 714 C C . ARG A 1 92 ? -5.408 5.350 -15.006 1.00 96.94 92 ARG A C 1
ATOM 716 O O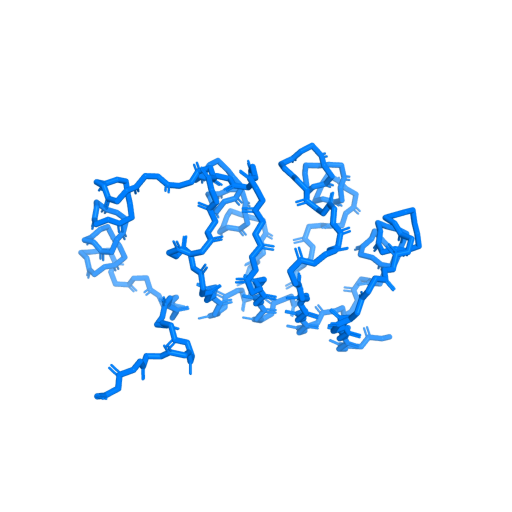 . ARG A 1 92 ? -6.063 5.187 -13.979 1.00 96.94 92 ARG A O 1
ATOM 723 N N . LEU A 1 93 ? -5.386 6.519 -15.648 1.00 95.81 93 LEU A N 1
ATOM 724 C CA . LEU A 1 93 ? -6.068 7.714 -15.143 1.00 95.81 93 LEU A CA 1
ATOM 725 C C . LEU A 1 93 ? -7.594 7.543 -15.041 1.00 95.81 93 LEU A C 1
ATOM 727 O O . LEU A 1 93 ? -8.191 8.032 -14.087 1.00 95.81 93 LEU A O 1
ATOM 731 N N . ASP A 1 94 ? -8.216 6.868 -16.008 1.00 97.75 94 ASP A N 1
ATOM 732 C CA . ASP A 1 94 ? -9.646 6.539 -15.982 1.00 97.75 94 ASP A CA 1
ATOM 733 C C . ASP A 1 94 ? -9.981 5.645 -14.783 1.00 97.75 94 ASP A C 1
ATOM 735 O O . ASP A 1 94 ? -10.864 5.985 -14.003 1.00 97.75 94 ASP A O 1
ATOM 739 N N . GLU A 1 95 ? -9.193 4.593 -14.544 1.00 97.94 95 GLU A N 1
ATOM 740 C CA . GLU A 1 95 ? -9.387 3.705 -13.389 1.00 97.94 95 GLU A CA 1
ATOM 741 C C . GLU A 1 95 ? -9.250 4.445 -12.057 1.00 97.94 95 GLU A C 1
ATOM 743 O O . GLU A 1 95 ? -10.026 4.219 -11.128 1.00 97.94 95 GLU A O 1
ATOM 748 N N . LEU A 1 96 ? -8.264 5.339 -11.948 1.00 97.81 96 LEU A N 1
ATOM 749 C CA . LEU A 1 96 ? -8.070 6.133 -10.739 1.00 97.81 96 LEU A CA 1
ATOM 750 C C . LEU A 1 96 ? -9.247 7.087 -10.488 1.00 97.81 96 LEU A C 1
ATOM 752 O O . LEU A 1 96 ? -9.640 7.288 -9.338 1.00 97.81 96 LEU A O 1
ATOM 756 N N . ASN A 1 97 ? -9.818 7.669 -11.543 1.00 97.88 97 ASN A N 1
ATOM 757 C CA . ASN A 1 97 ? -10.993 8.532 -11.430 1.00 97.88 97 ASN A CA 1
ATOM 758 C C . ASN A 1 97 ? -12.236 7.739 -11.016 1.00 97.88 97 ASN A C 1
ATOM 760 O O . ASN A 1 97 ? -12.887 8.126 -10.045 1.00 97.88 97 ASN A O 1
ATOM 764 N N . ASP A 1 98 ? -12.489 6.594 -11.651 1.00 98.25 98 ASP A N 1
ATOM 765 C CA . ASP A 1 98 ? -13.579 5.688 -11.273 1.00 98.25 98 ASP A CA 1
ATOM 766 C C . ASP A 1 98 ? -13.449 5.258 -9.802 1.00 98.25 98 ASP A C 1
ATOM 768 O O . ASP A 1 98 ? -14.422 5.192 -9.051 1.00 98.25 98 ASP A O 1
ATOM 772 N N . PHE A 1 99 ? -12.220 5.017 -9.341 1.00 98.12 99 PHE A N 1
ATOM 773 C CA . PHE A 1 99 ? -11.959 4.639 -7.957 1.00 98.12 99 PHE A CA 1
ATOM 774 C C . PHE A 1 99 ? -12.165 5.776 -6.953 1.00 98.12 99 PHE A C 1
ATOM 776 O O . PHE A 1 99 ? -12.700 5.544 -5.866 1.00 98.12 99 PHE A O 1
ATOM 783 N N . ARG A 1 100 ? -11.798 7.012 -7.307 1.00 97.56 100 ARG A N 1
ATOM 784 C CA . ARG A 1 100 ? -12.119 8.204 -6.501 1.00 97.56 100 ARG A CA 1
ATOM 785 C C . ARG A 1 100 ? -13.628 8.372 -6.352 1.00 97.56 100 ARG A C 1
ATOM 787 O O . ARG A 1 100 ? -14.107 8.645 -5.249 1.00 97.56 100 ARG A O 1
ATOM 794 N N . GLU A 1 101 ? -14.377 8.184 -7.436 1.00 98.12 101 GLU A N 1
ATOM 795 C CA . GLU A 1 101 ? -15.840 8.207 -7.409 1.00 98.12 101 GLU A CA 1
ATOM 796 C C . GLU A 1 101 ? -16.395 7.088 -6.528 1.00 98.12 101 GLU A C 1
ATOM 798 O O . GLU A 1 101 ? -17.191 7.363 -5.630 1.00 98.12 101 GLU A O 1
ATOM 803 N N . TYR A 1 102 ? -15.892 5.863 -6.683 1.00 97.81 102 TYR A N 1
ATOM 804 C CA . TYR A 1 102 ? -16.266 4.723 -5.852 1.00 97.81 102 TYR A CA 1
ATOM 805 C C . TYR A 1 102 ? -16.049 4.982 -4.351 1.00 97.81 102 TYR A C 1
ATOM 807 O O . TYR A 1 102 ? -16.961 4.737 -3.556 1.00 97.81 102 TYR A O 1
ATOM 815 N N . ILE A 1 103 ? -14.886 5.514 -3.948 1.00 97.62 103 ILE A N 1
ATOM 816 C CA . ILE A 1 103 ? -14.599 5.883 -2.548 1.00 97.62 103 ILE A CA 1
ATOM 817 C C . ILE A 1 103 ? -15.624 6.899 -2.039 1.00 97.62 103 ILE A C 1
ATOM 819 O O . ILE A 1 103 ? -16.185 6.717 -0.953 1.00 97.62 103 ILE A O 1
ATOM 823 N N . ARG A 1 104 ? -15.879 7.952 -2.827 1.00 97.38 104 ARG A N 1
ATOM 824 C CA . ARG A 1 104 ? -16.802 9.038 -2.479 1.00 97.38 104 ARG A CA 1
ATOM 825 C C . ARG A 1 104 ? -18.233 8.529 -2.313 1.00 97.38 104 ARG A C 1
ATOM 827 O O . ARG A 1 104 ? -18.881 8.847 -1.321 1.00 97.38 104 ARG A O 1
ATOM 834 N N . GLU A 1 105 ? -18.731 7.745 -3.261 1.00 98.19 105 GLU A N 1
ATOM 835 C CA . GLU A 1 105 ? -20.122 7.275 -3.281 1.00 98.19 105 GLU A CA 1
ATOM 836 C C . GLU A 1 105 ? -20.412 6.240 -2.197 1.00 98.19 105 GLU A C 1
ATOM 838 O O . GLU A 1 105 ? -21.507 6.217 -1.635 1.00 98.19 105 GLU A O 1
ATOM 843 N N . ASN A 1 106 ? -19.410 5.436 -1.839 1.00 97.62 106 ASN A N 1
ATOM 844 C CA . ASN A 1 106 ? -19.538 4.408 -0.811 1.00 97.62 106 ASN A CA 1
ATOM 845 C C . ASN A 1 106 ? -19.092 4.884 0.583 1.00 97.62 106 ASN A C 1
ATOM 847 O O . ASN A 1 106 ? -19.063 4.086 1.518 1.00 97.62 106 ASN A O 1
ATOM 851 N N . ASN A 1 107 ? -18.772 6.176 0.749 1.00 95.94 107 ASN A N 1
ATOM 852 C CA . ASN A 1 107 ? -18.294 6.775 2.004 1.00 95.94 107 ASN A CA 1
ATOM 853 C C . ASN A 1 107 ? -17.115 6.006 2.630 1.00 95.94 107 ASN A C 1
ATOM 855 O O . ASN A 1 107 ? -17.036 5.827 3.852 1.00 95.94 107 ASN A O 1
ATOM 859 N N . ILE A 1 108 ? -16.205 5.518 1.787 1.00 96.50 108 ILE A N 1
ATOM 860 C CA . ILE A 1 108 ? -15.052 4.738 2.232 1.00 96.50 108 ILE A CA 1
ATOM 861 C C . ILE A 1 108 ? -14.062 5.685 2.907 1.00 96.50 108 ILE A C 1
ATOM 863 O O . ILE A 1 108 ? -13.636 6.682 2.331 1.00 96.50 108 ILE A O 1
ATOM 867 N N . LYS A 1 109 ? -13.671 5.363 4.144 1.00 96.06 109 LYS A N 1
ATOM 868 C CA . LYS A 1 109 ? -12.678 6.125 4.915 1.00 96.06 109 LYS A CA 1
ATOM 869 C C . LYS A 1 109 ? -11.254 5.765 4.482 1.00 96.06 109 LYS A C 1
ATOM 871 O O . LYS A 1 109 ? -10.499 5.202 5.267 1.00 96.06 109 LYS A O 1
ATOM 876 N N . LEU A 1 110 ? -10.927 6.055 3.227 1.00 97.56 110 LEU A N 1
ATOM 877 C CA . LEU A 1 110 ? -9.605 5.849 2.646 1.00 97.56 110 LEU A CA 1
ATOM 878 C C . LEU A 1 110 ? -9.123 7.163 2.031 1.00 97.56 110 LEU A C 1
ATOM 880 O O . LEU A 1 110 ? -9.728 7.667 1.088 1.00 97.56 110 LEU A O 1
ATOM 884 N N . ASP A 1 111 ? -8.041 7.711 2.573 1.00 96.94 111 ASP A N 1
ATOM 885 C CA . ASP A 1 111 ? -7.361 8.870 2.011 1.00 96.94 111 ASP A CA 1
ATOM 886 C C . ASP A 1 111 ? -6.404 8.422 0.903 1.00 96.94 111 ASP A C 1
ATOM 888 O O . ASP A 1 111 ? -5.487 7.631 1.134 1.00 96.94 111 ASP A O 1
ATOM 892 N N . ILE A 1 112 ? -6.639 8.934 -0.301 1.00 96.25 112 ILE A N 1
ATOM 893 C CA . ILE A 1 112 ? -5.820 8.677 -1.489 1.00 96.25 112 ILE A CA 1
ATOM 894 C C . ILE A 1 112 ? -5.179 9.955 -2.035 1.00 96.25 112 ILE A C 1
ATOM 896 O O . ILE A 1 112 ? -4.727 9.987 -3.176 1.00 96.25 112 ILE A O 1
ATOM 900 N N . THR A 1 113 ? -5.170 11.027 -1.242 1.00 92.69 113 THR A N 1
ATOM 901 C CA . THR A 1 113 ? -4.641 12.323 -1.665 1.00 92.69 113 THR A CA 1
ATOM 902 C C . THR A 1 113 ? -3.127 12.222 -1.904 1.00 92.69 113 THR A C 1
ATOM 904 O O . THR A 1 113 ? -2.405 11.705 -1.041 1.00 92.69 113 THR A O 1
ATOM 907 N N . PRO A 1 114 ? -2.611 12.723 -3.042 1.00 88.06 114 PRO A N 1
ATOM 908 C CA . PRO A 1 114 ? -1.174 12.831 -3.270 1.00 88.06 114 PRO A CA 1
ATOM 909 C C . PRO A 1 114 ? -0.529 13.706 -2.202 1.00 88.06 114 PRO A C 1
ATOM 911 O O . PRO A 1 114 ? -1.040 14.771 -1.861 1.00 88.06 114 PRO A O 1
ATOM 914 N N . THR A 1 115 ? 0.629 13.296 -1.701 1.00 80.94 115 THR A N 1
ATOM 915 C CA . THR A 1 115 ? 1.386 14.091 -0.725 1.00 80.94 115 THR A CA 1
ATOM 916 C C . THR A 1 115 ? 2.341 15.077 -1.381 1.00 80.94 115 THR A C 1
ATOM 918 O O . THR A 1 115 ? 2.757 16.046 -0.748 1.00 80.94 115 THR A O 1
ATOM 921 N N . LEU A 1 116 ? 2.642 14.861 -2.662 1.00 66.31 116 LEU A N 1
ATOM 922 C CA . LEU A 1 116 ? 3.361 15.782 -3.537 1.00 66.31 116 LEU A CA 1
ATOM 923 C C . LEU A 1 116 ? 2.392 16.480 -4.502 1.00 66.31 116 LEU A C 1
ATOM 925 O O . LEU A 1 116 ? 2.642 16.565 -5.702 1.00 66.31 116 LEU A O 1
ATOM 929 N N . SER A 1 117 ? 1.258 16.972 -4.006 1.00 50.16 117 SER A N 1
ATOM 930 C CA . SER A 1 117 ? 0.414 17.866 -4.796 1.00 50.16 117 SER A CA 1
ATOM 931 C C . SER A 1 117 ? 1.158 19.192 -4.997 1.00 50.16 117 SER A C 1
ATOM 933 O O . SER A 1 117 ? 1.296 19.981 -4.061 1.00 50.16 117 SER A O 1
ATOM 935 N N . LEU A 1 118 ? 1.683 19.408 -6.208 1.00 43.28 118 LEU A N 1
ATOM 936 C CA . LEU A 1 118 ? 2.152 20.716 -6.662 1.00 43.28 118 LEU A CA 1
ATOM 937 C C . LEU A 1 118 ? 0.968 21.692 -6.586 1.00 43.28 118 LEU A C 1
ATOM 939 O O . LEU A 1 118 ? -0.011 21.522 -7.313 1.00 43.28 118 LEU A O 1
ATOM 943 N N . ASN A 1 119 ? 1.060 22.665 -5.678 1.00 33.94 119 ASN A N 1
ATOM 944 C CA . ASN A 1 119 ? 0.260 23.891 -5.731 1.00 33.94 119 ASN A CA 1
ATOM 945 C C . ASN A 1 119 ? 0.730 24.777 -6.885 1.00 33.94 119 ASN A C 1
ATOM 947 O O . ASN A 1 119 ? 1.964 24.835 -7.102 1.00 33.94 119 ASN A O 1
#